Protein AF-A0A383AED7-F1 (afdb_monomer_lite)

Structure (mmCIF, N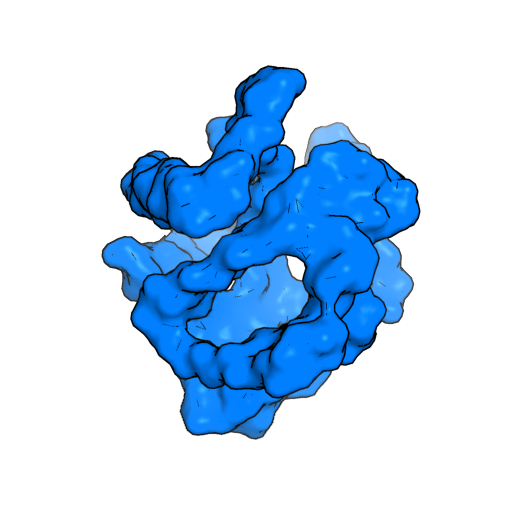/CA/C/O backbone):
data_AF-A0A383AED7-F1
#
_entry.id   AF-A0A383AED7-F1
#
loop_
_atom_site.group_PDB
_atom_site.id
_atom_site.type_symbol
_atom_site.label_atom_id
_atom_site.label_alt_id
_atom_site.label_comp_id
_atom_site.label_asym_id
_atom_site.label_entity_id
_atom_site.label_seq_id
_atom_site.pdbx_PDB_ins_code
_atom_site.Cartn_x
_atom_site.Cartn_y
_atom_site.Cartn_z
_atom_site.occupancy
_atom_site.B_iso_or_equiv
_atom_site.auth_seq_id
_atom_site.auth_comp_id
_atom_site.auth_asym_id
_atom_site.auth_atom_id
_atom_site.pdbx_PDB_model_num
ATOM 1 N N . MET A 1 1 ? 0.873 -11.477 13.203 1.00 86.38 1 MET A N 1
ATOM 2 C CA . MET A 1 1 ? 1.291 -10.205 12.576 1.00 86.38 1 MET A CA 1
ATOM 3 C C . MET A 1 1 ? 0.116 -9.292 12.232 1.00 86.38 1 MET A C 1
ATOM 5 O O . MET A 1 1 ? -0.062 -8.351 12.975 1.00 86.38 1 MET A O 1
ATOM 9 N N . CYS A 1 2 ? -0.712 -9.529 11.197 1.00 89.31 2 CYS A N 1
ATOM 10 C CA . CYS A 1 2 ? -1.789 -8.572 10.834 1.00 89.31 2 CYS A CA 1
ATOM 11 C C . CYS A 1 2 ? -2.728 -8.246 12.009 1.00 89.31 2 CYS A C 1
ATOM 13 O O . CYS A 1 2 ? -2.953 -7.084 12.312 1.00 89.31 2 CYS A O 1
ATOM 15 N N . LYS A 1 3 ? -3.175 -9.277 12.737 1.00 90.19 3 LYS A N 1
ATOM 16 C CA . LYS A 1 3 ? -3.984 -9.121 13.951 1.00 90.19 3 LYS A CA 1
ATOM 17 C C . LYS A 1 3 ? -3.304 -8.268 15.035 1.00 90.19 3 LYS A C 1
ATOM 19 O O . LYS A 1 3 ? -3.964 -7.424 15.613 1.00 90.19 3 LYS A O 1
ATOM 24 N N . GLU A 1 4 ? -2.002 -8.451 15.265 1.00 89.25 4 GLU A N 1
ATOM 25 C CA . GLU A 1 4 ? -1.239 -7.653 16.244 1.00 89.25 4 GLU A CA 1
ATOM 26 C C . GLU A 1 4 ? -1.192 -6.176 15.837 1.00 89.25 4 GLU A C 1
ATOM 28 O O . GLU A 1 4 ? -1.403 -5.309 16.670 1.00 89.25 4 GLU A O 1
ATOM 33 N N . PHE A 1 5 ? -0.999 -5.880 14.545 1.00 88.06 5 PHE A N 1
ATOM 34 C CA . PHE A 1 5 ? -1.045 -4.503 14.042 1.00 88.06 5 PHE A CA 1
ATOM 35 C C . PHE A 1 5 ? -2.409 -3.839 14.286 1.00 88.06 5 PHE A C 1
ATOM 37 O O . PHE A 1 5 ? -2.446 -2.681 14.693 1.00 88.06 5 PHE A O 1
ATOM 44 N N . VAL A 1 6 ? -3.510 -4.564 14.052 1.00 88.62 6 VAL A N 1
ATOM 45 C CA . VAL A 1 6 ? -4.871 -4.066 14.316 1.00 88.62 6 VAL A CA 1
ATOM 46 C C . VAL A 1 6 ? -5.081 -3.856 15.819 1.00 88.62 6 VAL A C 1
ATOM 48 O O . VAL A 1 6 ? -5.529 -2.793 16.234 1.00 88.62 6 VAL A O 1
ATOM 51 N N . GLU A 1 7 ? -4.715 -4.833 16.651 1.00 88.69 7 GLU A N 1
ATOM 52 C CA . GLU A 1 7 ? -4.865 -4.747 18.110 1.00 88.69 7 GLU A CA 1
ATOM 53 C C . GLU A 1 7 ? -4.060 -3.585 18.709 1.00 88.69 7 GLU A C 1
ATOM 55 O O . GLU A 1 7 ? -4.609 -2.809 19.493 1.00 88.69 7 GLU A O 1
ATOM 60 N N . ASP A 1 8 ? -2.797 -3.417 18.311 1.00 85.06 8 ASP A N 1
ATOM 61 C CA . ASP A 1 8 ? -1.943 -2.317 18.770 1.00 85.06 8 ASP A CA 1
ATOM 62 C C . ASP A 1 8 ? -2.508 -0.953 18.347 1.00 85.06 8 ASP A C 1
ATOM 64 O O . ASP A 1 8 ? -2.456 0.009 19.121 1.00 85.06 8 ASP A O 1
ATOM 68 N N . TYR A 1 9 ? -3.102 -0.875 17.151 1.00 84.31 9 TYR A N 1
ATOM 69 C CA . TYR A 1 9 ? -3.770 0.329 16.662 1.00 84.31 9 TYR A CA 1
ATOM 70 C C . TYR A 1 9 ? -5.003 0.692 17.494 1.00 84.31 9 TYR A C 1
ATOM 72 O O . TYR A 1 9 ? -5.122 1.825 17.968 1.00 84.31 9 TYR A O 1
ATOM 80 N N . GLU A 1 10 ? -5.882 -0.274 17.760 1.00 85.31 10 GLU A N 1
ATOM 81 C CA . GLU A 1 10 ? -7.077 -0.064 18.586 1.00 85.31 10 GLU A CA 1
ATOM 82 C C . GLU A 1 10 ? -6.725 0.275 20.044 1.00 85.31 10 GLU A C 1
ATOM 84 O O . GLU A 1 10 ? -7.336 1.157 20.659 1.00 85.31 10 GLU A O 1
ATOM 89 N N . VAL A 1 11 ? -5.699 -0.375 20.606 1.00 83.75 11 VAL A N 1
ATOM 90 C CA . VAL A 1 11 ? -5.171 -0.047 21.940 1.00 83.75 11 VAL A CA 1
ATOM 91 C C . VAL A 1 11 ? -4.661 1.390 21.973 1.00 83.75 11 VAL A C 1
ATOM 93 O O . VAL A 1 11 ? -4.928 2.109 22.941 1.00 83.75 11 VAL A O 1
ATOM 96 N N . ALA A 1 12 ? -3.969 1.830 20.923 1.00 78.94 12 ALA A N 1
ATOM 97 C CA . ALA A 1 12 ? -3.440 3.179 20.869 1.00 78.94 12 ALA A CA 1
ATOM 98 C C . ALA A 1 12 ? -4.534 4.249 20.756 1.00 78.94 12 ALA A C 1
ATOM 100 O O . ALA A 1 12 ? -4.462 5.277 21.436 1.00 78.94 12 ALA A O 1
ATOM 101 N N . ILE A 1 13 ? -5.586 3.995 19.970 1.00 78.00 13 ILE A N 1
ATOM 102 C CA . ILE A 1 13 ? -6.778 4.858 19.931 1.00 78.00 13 ILE A CA 1
ATOM 103 C C . ILE A 1 13 ? -7.410 4.944 21.316 1.00 78.00 13 ILE A C 1
ATOM 105 O O . ILE A 1 13 ? -7.621 6.042 21.842 1.00 78.00 13 ILE A O 1
ATOM 109 N N . LYS A 1 14 ? -7.681 3.790 21.935 1.00 79.88 14 LYS A N 1
ATOM 110 C CA . LYS A 1 14 ? -8.328 3.712 23.249 1.00 79.88 14 LYS A CA 1
ATOM 111 C C . LYS A 1 14 ? -7.546 4.479 24.315 1.00 79.88 14 LYS A C 1
ATOM 113 O O . LYS A 1 14 ? -8.144 5.175 25.136 1.00 79.88 14 LYS A O 1
ATOM 118 N N . ASN A 1 15 ? -6.222 4.372 24.281 1.00 79.88 15 ASN A N 1
ATOM 119 C CA . ASN A 1 15 ? -5.332 5.019 25.240 1.00 79.88 15 ASN A CA 1
ATOM 120 C C . ASN A 1 15 ? -4.959 6.458 24.848 1.00 79.88 15 ASN A C 1
ATOM 122 O O . ASN A 1 15 ? -4.245 7.113 25.605 1.00 79.88 15 ASN A O 1
ATOM 126 N N . ARG A 1 16 ? -5.440 6.963 23.699 1.00 71.50 16 ARG A N 1
ATOM 127 C CA . ARG A 1 16 ? -5.081 8.275 23.129 1.00 71.50 16 ARG A CA 1
ATOM 128 C C . ARG A 1 16 ? -3.570 8.463 22.967 1.00 71.50 16 ARG A C 1
ATOM 130 O O . ARG A 1 16 ? -3.043 9.550 23.182 1.00 71.50 16 ARG A O 1
ATOM 137 N N . THR A 1 17 ? -2.878 7.396 22.590 1.00 72.44 17 THR A N 1
ATOM 138 C CA . THR A 1 17 ? -1.431 7.389 22.337 1.00 72.44 17 THR A CA 1
ATOM 139 C C . THR A 1 17 ? -1.102 7.514 20.849 1.00 72.44 17 THR A C 1
ATOM 141 O O . THR A 1 17 ? 0.056 7.343 20.468 1.00 72.44 17 THR A O 1
ATOM 144 N N . ILE A 1 18 ? -2.100 7.826 20.010 1.00 69.38 18 ILE A N 1
ATOM 145 C CA . ILE A 1 18 ? -1.876 8.243 18.626 1.00 69.38 18 ILE A CA 1
ATOM 146 C C . ILE A 1 18 ? -1.572 9.741 18.586 1.00 69.38 18 ILE A C 1
ATOM 148 O O . ILE A 1 18 ? -2.395 10.562 18.993 1.00 69.38 18 ILE A O 1
ATOM 152 N N . ILE A 1 19 ? -0.390 10.092 18.084 1.00 62.59 19 ILE A N 1
ATOM 153 C CA . ILE A 1 19 ? 0.013 11.486 17.886 1.00 62.59 19 ILE A CA 1
ATOM 154 C C . ILE A 1 19 ? -0.616 11.993 16.587 1.00 62.59 19 ILE A C 1
ATOM 156 O O . ILE A 1 19 ? -0.263 11.552 15.494 1.00 62.59 19 ILE A O 1
ATOM 160 N N . ASP A 1 20 ? -1.540 12.941 16.719 1.00 62.78 20 ASP A N 1
ATOM 161 C CA . ASP A 1 20 ? -2.181 13.631 15.602 1.00 62.78 20 ASP A CA 1
ATOM 162 C C . ASP A 1 20 ? -1.236 14.698 15.024 1.00 62.78 20 ASP A C 1
ATOM 164 O O . ASP A 1 20 ? -1.132 15.803 15.555 1.00 62.78 20 ASP A O 1
ATOM 168 N N . LEU A 1 21 ? -0.543 14.363 13.932 1.00 57.31 21 LEU A N 1
ATOM 169 C CA . LEU A 1 21 ? 0.397 15.267 13.251 1.00 57.31 21 LEU A CA 1
ATOM 170 C C . LEU A 1 21 ? -0.285 16.437 12.517 1.00 57.31 21 LEU A C 1
ATOM 172 O O . LEU A 1 21 ? 0.404 17.346 12.053 1.00 57.31 21 LEU A O 1
ATOM 176 N N . SER A 1 22 ? -1.621 16.431 12.399 1.00 54.00 22 SER A N 1
ATOM 177 C CA . SER A 1 22 ? -2.378 17.547 11.809 1.00 54.00 22 SER A CA 1
ATOM 178 C C . SER A 1 22 ? -2.593 18.706 12.788 1.00 54.00 22 SER A C 1
ATOM 180 O O . SER A 1 22 ? -3.023 19.794 12.388 1.00 54.00 22 SER A O 1
ATOM 182 N N . LYS A 1 23 ? -2.298 18.482 14.074 1.00 55.16 23 LYS A N 1
ATOM 183 C CA . LYS A 1 23 ? -2.342 19.491 15.130 1.00 55.16 23 LYS A CA 1
ATOM 184 C C . LYS A 1 23 ? -0.929 19.936 15.468 1.00 55.16 23 LYS A C 1
ATOM 186 O O . LYS A 1 23 ? -0.011 19.129 15.553 1.00 55.16 23 LYS A O 1
ATOM 191 N N . GLU A 1 24 ? -0.780 21.237 15.682 1.00 52.38 24 GLU A N 1
ATOM 192 C CA . GLU A 1 24 ? 0.468 21.828 16.145 1.00 52.38 24 GLU A CA 1
ATOM 193 C C . GLU A 1 24 ? 0.825 21.241 17.514 1.00 52.38 24 GLU A C 1
ATOM 195 O O . GLU A 1 24 ? 0.049 21.323 18.469 1.00 52.38 24 GLU A O 1
ATOM 200 N N . ASN A 1 25 ? 1.973 20.575 17.579 1.00 55.41 25 ASN A N 1
ATOM 201 C CA . ASN A 1 25 ? 2.520 20.021 18.807 1.00 55.41 25 ASN A CA 1
ATOM 202 C C . ASN A 1 25 ? 3.573 20.973 19.394 1.00 55.41 25 ASN A C 1
ATOM 204 O O . ASN A 1 25 ? 3.967 21.963 18.780 1.00 55.41 25 ASN A O 1
ATOM 208 N N . GLU A 1 26 ? 4.060 20.657 20.593 1.00 52.28 26 GLU A N 1
ATOM 209 C CA . GLU A 1 26 ? 5.033 21.478 21.332 1.00 52.28 26 GLU A CA 1
ATOM 210 C C . GLU A 1 26 ? 6.368 21.682 20.588 1.00 52.28 26 GLU A C 1
ATOM 212 O O . GLU A 1 26 ? 7.144 22.567 20.942 1.00 52.28 26 GLU A O 1
ATOM 217 N N . THR A 1 27 ? 6.644 20.885 19.549 1.00 56.94 27 THR A N 1
ATOM 218 C CA . THR A 1 27 ? 7.843 21.011 18.710 1.00 56.94 27 THR A CA 1
ATOM 219 C C . THR A 1 27 ? 7.646 21.938 17.505 1.00 56.94 27 THR A C 1
ATOM 221 O O . THR A 1 27 ? 8.608 22.185 16.777 1.00 56.94 27 THR A O 1
ATOM 224 N N . GLY A 1 28 ? 6.435 22.471 17.291 1.00 49.16 28 GLY A N 1
ATOM 225 C CA . GLY A 1 28 ? 6.108 23.381 16.188 1.00 49.16 28 GLY A CA 1
ATOM 226 C C . GLY A 1 28 ? 6.077 22.710 14.810 1.00 49.16 28 GLY A C 1
ATOM 227 O O . GLY A 1 28 ? 6.091 23.396 13.787 1.00 49.16 28 GLY A O 1
ATOM 228 N N . ILE A 1 29 ? 6.063 21.373 14.759 1.00 49.03 29 ILE A N 1
ATOM 229 C CA . ILE A 1 29 ? 5.985 20.620 13.506 1.00 49.03 29 ILE A CA 1
ATOM 230 C C . ILE A 1 29 ? 4.509 20.421 13.166 1.00 49.03 29 ILE A C 1
ATOM 232 O O . ILE A 1 29 ? 3.804 19.672 13.838 1.00 49.03 29 ILE A O 1
ATOM 236 N N . VAL A 1 30 ? 4.060 21.071 12.094 1.00 47.34 30 VAL A N 1
ATOM 237 C CA . VAL A 1 30 ? 2.745 20.848 11.486 1.00 47.34 30 VAL A CA 1
ATOM 238 C C . VAL A 1 30 ? 2.973 20.167 10.147 1.00 47.34 30 VAL A C 1
ATOM 240 O O . VAL A 1 30 ? 3.529 20.783 9.234 1.00 47.34 30 VAL A O 1
ATOM 243 N N . ASP A 1 31 ? 2.537 18.916 10.005 1.00 47.06 31 ASP A N 1
ATOM 244 C CA . ASP A 1 31 ? 2.443 18.336 8.671 1.00 47.06 31 ASP A CA 1
ATOM 245 C C . ASP A 1 31 ? 1.168 18.898 8.034 1.00 47.06 31 ASP A C 1
ATOM 247 O O . ASP A 1 31 ? 0.050 18.629 8.486 1.00 47.06 31 ASP A O 1
ATOM 251 N N . VAL A 1 32 ? 1.325 19.774 7.038 1.00 45.75 32 VAL A N 1
ATOM 252 C CA . VAL A 1 32 ? 0.193 20.393 6.339 1.00 45.75 32 VAL A CA 1
ATOM 253 C C . VAL A 1 32 ? -0.444 19.328 5.452 1.00 45.75 32 VAL A C 1
ATOM 255 O O . VAL A 1 32 ? -0.228 19.288 4.241 1.00 45.75 32 VAL A O 1
ATOM 258 N N . VAL A 1 33 ? -1.251 18.454 6.051 1.00 45.59 33 VAL A N 1
ATOM 259 C CA . VAL A 1 33 ? -2.227 17.664 5.306 1.00 45.59 33 VAL A CA 1
ATOM 260 C C . VAL A 1 33 ? -3.206 18.686 4.732 1.00 45.59 33 VAL A C 1
ATOM 262 O O . VAL A 1 33 ? -3.816 19.424 5.512 1.00 45.59 33 VAL A O 1
ATOM 265 N N . PRO A 1 34 ? -3.345 18.812 3.400 1.00 40.22 34 PRO A N 1
ATOM 266 C CA . PRO A 1 34 ? -4.288 19.755 2.822 1.00 40.22 34 PRO A CA 1
ATOM 267 C C . PRO A 1 34 ? -5.675 19.491 3.417 1.00 40.22 34 PRO A C 1
ATOM 269 O O . PRO A 1 34 ? -6.280 18.449 3.157 1.00 40.22 34 PRO A O 1
ATOM 272 N N . LYS A 1 35 ? -6.165 20.411 4.261 1.00 41.12 35 LYS A N 1
ATOM 273 C CA . LYS A 1 35 ? -7.553 20.390 4.731 1.00 41.12 35 LYS A CA 1
ATOM 274 C C . LYS A 1 35 ? -8.423 20.407 3.470 1.00 41.12 35 LYS A C 1
ATOM 276 O O . LYS A 1 35 ? -8.270 21.335 2.682 1.00 41.12 35 LYS A O 1
ATOM 281 N N . PHE A 1 36 ? -9.269 19.379 3.309 1.00 37.94 36 PHE A N 1
ATOM 282 C CA . PHE A 1 36 ? -10.177 19.056 2.180 1.00 37.94 36 PHE A CA 1
ATOM 283 C C . PHE A 1 36 ? -9.826 17.899 1.210 1.00 37.94 36 PHE A C 1
ATOM 285 O O . PHE A 1 36 ? -10.210 17.980 0.047 1.00 37.94 36 PHE A O 1
ATOM 292 N N . ILE A 1 37 ? -9.206 16.778 1.622 1.00 47.44 37 ILE A N 1
ATOM 293 C CA . ILE A 1 37 ? -9.153 15.589 0.721 1.00 47.44 37 ILE A CA 1
ATOM 294 C C . ILE A 1 37 ? -9.669 14.270 1.328 1.00 47.44 37 ILE A C 1
ATOM 296 O O . ILE A 1 37 ? -10.184 13.450 0.570 1.00 47.44 37 ILE A O 1
ATOM 300 N N . ARG A 1 38 ? -9.576 14.028 2.643 1.00 53.53 38 ARG A N 1
ATOM 301 C CA . ARG A 1 38 ? -9.931 12.719 3.231 1.00 53.53 38 ARG A CA 1
ATOM 302 C C . ARG A 1 38 ? -10.204 12.797 4.743 1.00 53.53 38 ARG A C 1
ATOM 304 O O . ARG A 1 38 ? -9.574 13.611 5.411 1.00 53.53 38 ARG A O 1
ATOM 311 N N . GLU A 1 39 ? -11.134 11.978 5.243 1.00 59.50 39 GLU A N 1
ATOM 312 C CA . GLU A 1 39 ? -11.522 11.869 6.671 1.00 59.50 39 GLU A CA 1
ATOM 313 C C . GLU A 1 39 ? -10.982 10.598 7.359 1.00 59.50 39 GLU A C 1
ATOM 315 O O . GLU A 1 39 ? -11.237 10.383 8.539 1.00 59.50 39 GLU A O 1
ATOM 320 N N . ASP A 1 40 ? -10.232 9.759 6.641 1.00 64.31 40 ASP A N 1
ATOM 321 C CA . ASP A 1 40 ? -9.697 8.499 7.162 1.00 64.31 40 ASP A CA 1
ATOM 322 C C . ASP A 1 40 ? -8.543 8.700 8.149 1.00 64.31 40 ASP A C 1
ATOM 324 O O . ASP A 1 40 ? -7.771 9.665 8.095 1.00 64.31 40 ASP A O 1
ATOM 328 N N . GLU A 1 41 ? -8.400 7.730 9.047 1.00 74.50 41 GLU A N 1
ATOM 329 C CA . GLU A 1 41 ? -7.409 7.776 10.112 1.00 74.50 41 GLU A CA 1
ATOM 330 C C . GLU A 1 41 ? -6.063 7.221 9.632 1.00 74.50 41 GLU A C 1
ATOM 332 O O . GLU A 1 41 ? -5.982 6.175 8.979 1.00 74.50 41 GLU A O 1
ATOM 337 N N . VAL A 1 42 ? -4.980 7.924 9.968 1.00 72.31 42 VAL A N 1
ATOM 338 C CA . VAL A 1 42 ? -3.617 7.567 9.563 1.00 72.31 42 VAL A CA 1
ATOM 339 C C . VAL A 1 42 ? -2.692 7.597 10.767 1.00 72.31 42 VAL A C 1
ATOM 341 O O . VAL A 1 42 ? -2.559 8.629 11.420 1.00 72.31 42 VAL A O 1
ATOM 344 N N . ALA A 1 43 ? -1.982 6.495 11.002 1.00 73.44 43 ALA A N 1
ATOM 345 C CA . ALA A 1 43 ? -0.838 6.465 11.906 1.00 73.44 43 ALA A CA 1
ATOM 346 C C . ALA A 1 43 ? 0.452 6.312 11.096 1.00 73.44 43 ALA A C 1
ATOM 348 O O . ALA A 1 43 ? 0.591 5.371 10.309 1.00 73.44 43 ALA A O 1
ATOM 349 N N . TYR A 1 44 ? 1.405 7.221 11.298 1.00 71.19 44 TYR A N 1
ATOM 350 C CA . TYR A 1 44 ? 2.729 7.135 10.692 1.00 71.19 44 TYR A CA 1
ATOM 351 C C . TYR A 1 44 ? 3.651 6.333 11.599 1.00 71.19 44 TYR A C 1
ATOM 353 O O . TYR A 1 44 ? 3.794 6.610 12.791 1.00 71.19 44 TYR A O 1
ATOM 361 N N . ILE A 1 45 ? 4.303 5.333 11.022 1.00 65.69 45 ILE A N 1
ATOM 362 C CA . ILE A 1 45 ? 5.234 4.492 11.757 1.00 65.69 45 ILE A CA 1
ATOM 363 C C . ILE A 1 45 ? 6.559 4.554 11.026 1.00 65.69 45 ILE A C 1
ATOM 365 O O . ILE A 1 45 ? 6.783 3.849 10.050 1.00 65.69 45 ILE A O 1
ATOM 369 N N . THR A 1 46 ? 7.455 5.413 11.486 1.00 57.09 46 THR A N 1
ATOM 370 C CA . THR A 1 46 ? 8.821 5.454 10.966 1.00 57.09 46 THR A CA 1
ATOM 371 C C . THR A 1 46 ? 9.777 4.869 12.007 1.00 57.09 46 THR A C 1
ATOM 373 O O . THR A 1 46 ? 9.492 4.927 13.206 1.00 57.09 46 THR A O 1
ATOM 376 N N . PRO A 1 47 ? 10.923 4.295 11.594 1.00 46.59 47 PRO A N 1
ATOM 377 C CA . PRO A 1 47 ? 11.917 3.773 12.534 1.00 46.59 47 PRO A CA 1
ATOM 378 C C . PRO A 1 47 ? 12.427 4.811 13.547 1.00 46.59 47 PRO A C 1
ATOM 380 O O . PRO A 1 47 ? 12.893 4.433 14.618 1.00 46.59 47 PRO A O 1
ATOM 383 N N . THR A 1 48 ? 12.360 6.100 13.205 1.00 48.16 48 THR A N 1
ATOM 384 C CA . THR A 1 48 ? 12.827 7.229 14.023 1.00 48.16 48 THR A CA 1
ATOM 385 C C . THR A 1 48 ? 11.699 7.974 14.741 1.00 48.16 48 THR A C 1
ATOM 387 O O . THR A 1 48 ? 11.951 8.569 15.784 1.00 48.16 48 THR A O 1
ATOM 390 N N . VAL A 1 49 ? 10.466 7.926 14.228 1.00 56.91 49 VAL A N 1
ATOM 391 C CA . VAL A 1 49 ? 9.272 8.574 14.796 1.00 56.91 49 VAL A CA 1
ATOM 392 C C . VAL A 1 49 ? 8.066 7.643 14.615 1.00 56.91 49 VAL A C 1
ATOM 394 O O . VAL A 1 49 ? 7.559 7.479 13.503 1.00 56.91 49 VAL A O 1
ATOM 397 N N . SER A 1 50 ? 7.604 7.018 15.699 1.00 60.16 50 SER A N 1
ATOM 398 C CA . SER A 1 50 ? 6.329 6.291 15.722 1.00 60.16 50 SER A CA 1
ATOM 399 C C . SER A 1 50 ? 5.268 7.197 16.324 1.00 60.16 50 SER A C 1
ATOM 401 O O . SER A 1 50 ? 5.455 7.699 17.430 1.00 60.16 50 SER A O 1
ATOM 403 N N . THR A 1 51 ? 4.150 7.390 15.631 1.00 64.69 51 THR A N 1
ATOM 404 C CA . THR A 1 51 ? 3.012 8.138 16.179 1.00 64.69 51 THR A CA 1
ATOM 405 C C . THR A 1 51 ? 2.037 7.237 16.928 1.00 64.69 51 THR A C 1
ATOM 407 O O . THR A 1 51 ? 0.912 7.658 17.150 1.00 64.69 51 THR A O 1
ATOM 410 N N . ILE A 1 52 ? 2.416 5.998 17.261 1.00 71.56 52 ILE A N 1
ATOM 411 C CA . ILE A 1 52 ? 1.538 4.988 17.863 1.00 71.56 52 ILE A CA 1
ATOM 412 C C . ILE A 1 52 ? 2.265 4.174 18.947 1.00 71.56 52 ILE A C 1
ATOM 414 O O . ILE A 1 52 ? 3.432 3.800 18.768 1.00 71.56 52 ILE A O 1
ATOM 418 N N . HIS A 1 53 ? 1.567 3.901 20.061 1.00 72.62 53 HIS A N 1
ATOM 419 C CA . HIS A 1 53 ? 2.042 3.062 21.170 1.00 72.62 53 HIS A CA 1
ATOM 420 C C . HIS A 1 53 ? 0.940 2.125 21.711 1.00 72.62 53 HIS A C 1
ATOM 422 O O . HIS A 1 53 ? -0.140 2.630 22.030 1.00 72.62 53 HIS A O 1
ATOM 428 N N . PRO A 1 54 ? 1.209 0.816 21.924 1.00 78.31 54 PRO A N 1
ATOM 429 C CA . PRO A 1 54 ? 2.498 0.126 21.760 1.00 78.31 54 PRO A CA 1
ATOM 430 C C . PRO A 1 54 ? 2.994 0.134 20.307 1.00 78.31 54 PRO A C 1
ATOM 432 O O . PRO A 1 54 ? 2.215 0.325 19.382 1.00 78.31 54 PRO A O 1
ATOM 435 N N . ILE A 1 55 ? 4.316 0.037 20.120 1.00 74.94 55 ILE A N 1
ATOM 436 C CA . ILE A 1 55 ? 4.917 0.077 18.781 1.00 74.94 55 ILE A CA 1
ATOM 437 C C . ILE A 1 55 ? 4.613 -1.262 18.094 1.00 74.94 55 ILE A C 1
ATOM 439 O O . ILE A 1 55 ? 5.069 -2.286 18.613 1.00 74.94 55 ILE A O 1
ATOM 443 N N . PRO A 1 56 ? 3.931 -1.271 16.931 1.00 81.38 56 PRO A N 1
ATOM 444 C CA . PRO A 1 56 ? 3.623 -2.504 16.214 1.00 81.38 56 PRO A CA 1
ATOM 445 C C . PRO A 1 56 ? 4.885 -3.283 15.810 1.00 81.38 56 PRO A C 1
ATOM 447 O O . PRO A 1 56 ? 5.976 -2.701 15.743 1.00 81.38 56 PRO A O 1
ATOM 450 N N . PRO A 1 57 ? 4.783 -4.583 15.464 1.00 84.75 57 PRO A N 1
ATOM 451 C CA . PRO A 1 57 ? 5.928 -5.441 15.132 1.00 84.75 57 PRO A CA 1
ATOM 452 C C . PRO A 1 57 ? 6.546 -5.145 13.743 1.00 84.75 57 PRO A C 1
ATOM 454 O O . PRO A 1 57 ? 6.746 -6.028 12.904 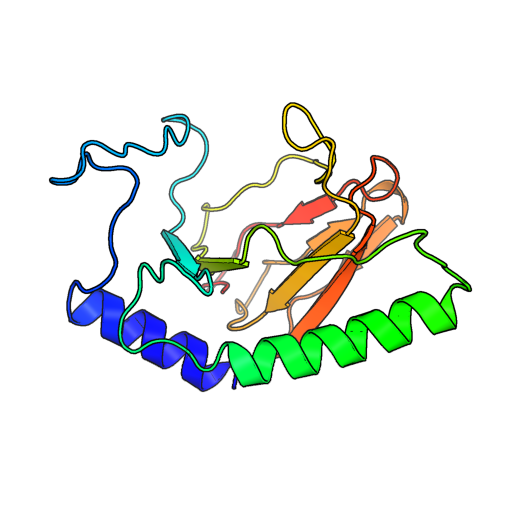1.00 84.75 57 PRO A O 1
ATOM 457 N N . VAL A 1 58 ? 6.921 -3.887 13.500 1.00 84.00 58 VAL A N 1
ATOM 458 C CA . VAL A 1 58 ? 7.409 -3.347 12.220 1.00 84.00 58 VAL A CA 1
ATOM 459 C C . VAL A 1 58 ? 8.676 -4.006 11.702 1.00 84.00 58 VAL A C 1
ATOM 461 O O . VAL A 1 58 ? 8.830 -4.175 10.496 1.00 84.00 58 VAL A O 1
ATOM 464 N N . LYS A 1 59 ? 9.573 -4.444 12.593 1.00 85.75 59 LYS A N 1
ATOM 465 C CA . LYS A 1 59 ? 10.805 -5.140 12.189 1.00 85.75 59 LYS A CA 1
ATOM 466 C C . LYS A 1 59 ? 10.496 -6.458 11.480 1.00 85.75 59 LYS A C 1
ATOM 468 O O . LYS A 1 59 ? 11.106 -6.764 10.460 1.00 85.75 59 LYS A O 1
ATOM 473 N N . ALA A 1 60 ? 9.545 -7.226 12.013 1.00 89.62 60 ALA A N 1
ATOM 474 C CA . ALA A 1 60 ? 9.138 -8.490 11.413 1.00 89.62 60 ALA A CA 1
ATOM 475 C C . ALA A 1 60 ? 8.415 -8.254 10.077 1.00 89.62 60 ALA A C 1
ATOM 477 O O . ALA A 1 60 ? 8.693 -8.953 9.104 1.00 89.62 60 ALA A O 1
ATOM 478 N N . TYR A 1 61 ? 7.562 -7.226 10.011 1.00 91.06 61 TYR A N 1
ATOM 479 C CA . TYR A 1 61 ? 6.881 -6.836 8.776 1.00 91.06 61 TYR A CA 1
ATOM 480 C C . TYR A 1 61 ? 7.855 -6.408 7.671 1.00 91.06 61 TYR A C 1
ATOM 482 O O . TYR A 1 61 ? 7.746 -6.884 6.544 1.00 91.06 61 TYR A O 1
ATOM 490 N N . PHE A 1 62 ? 8.851 -5.570 7.975 1.00 90.25 62 PHE A N 1
ATOM 491 C CA . PHE A 1 62 ? 9.821 -5.140 6.965 1.00 90.25 62 PHE A CA 1
ATOM 492 C C . PHE A 1 62 ? 10.728 -6.260 6.478 1.00 90.25 62 PHE A C 1
ATOM 494 O O . PHE A 1 62 ? 11.059 -6.272 5.297 1.00 90.25 62 PHE A O 1
ATOM 501 N N . LYS A 1 63 ? 11.067 -7.233 7.329 1.00 91.44 63 LYS A N 1
ATOM 502 C CA . LYS A 1 63 ? 11.769 -8.436 6.870 1.00 91.44 63 LYS A CA 1
ATOM 503 C C . LYS A 1 63 ? 10.933 -9.209 5.841 1.00 91.44 63 LYS A C 1
ATOM 505 O O . LYS A 1 63 ? 11.440 -9.577 4.788 1.00 91.44 63 LYS A O 1
ATOM 510 N N . PHE A 1 64 ? 9.645 -9.405 6.118 1.00 93.50 64 PHE A N 1
ATOM 511 C CA . PHE A 1 64 ? 8.721 -10.039 5.174 1.00 93.50 64 PHE A CA 1
ATOM 512 C C . PHE A 1 64 ? 8.570 -9.230 3.870 1.00 93.50 64 PHE A C 1
ATOM 514 O O . PHE A 1 64 ? 8.583 -9.795 2.775 1.00 93.50 64 PHE A O 1
ATOM 521 N N . LEU A 1 65 ? 8.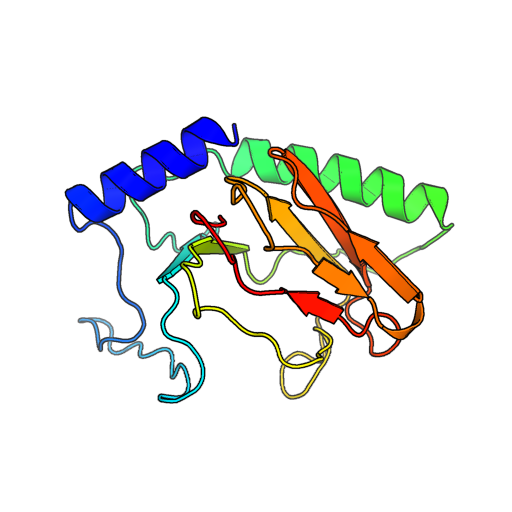474 -7.900 3.966 1.00 93.69 65 LEU A N 1
ATOM 522 C CA . LEU A 1 65 ? 8.389 -7.023 2.798 1.00 93.69 65 LEU A CA 1
ATOM 523 C C . LEU A 1 65 ? 9.666 -7.079 1.946 1.00 93.69 65 LEU A C 1
ATOM 525 O O . LEU A 1 65 ? 9.577 -7.090 0.720 1.00 93.69 65 LEU A O 1
ATOM 529 N N . GLU A 1 66 ? 10.840 -7.153 2.577 1.00 93.62 66 GLU A N 1
ATOM 530 C CA . GLU A 1 66 ? 12.122 -7.334 1.890 1.00 93.62 66 GLU A CA 1
ATOM 531 C C . GLU A 1 66 ? 12.146 -8.651 1.102 1.00 93.62 66 GLU A C 1
ATOM 533 O O . GLU A 1 66 ? 12.553 -8.665 -0.061 1.00 93.62 66 GLU A O 1
ATOM 538 N N . GLU A 1 67 ? 11.656 -9.748 1.684 1.00 95.38 67 GLU A N 1
ATOM 539 C CA . GLU A 1 67 ? 11.526 -11.036 0.991 1.00 95.38 67 GLU A CA 1
ATOM 540 C C . GLU A 1 67 ? 10.589 -10.929 -0.226 1.00 95.38 67 GLU A C 1
ATOM 542 O O . GLU A 1 67 ? 10.948 -11.364 -1.325 1.00 95.38 67 GLU A O 1
ATOM 547 N N . CYS A 1 68 ? 9.435 -10.271 -0.073 1.00 95.44 68 CYS A N 1
ATOM 548 C CA . CYS A 1 68 ? 8.504 -10.023 -1.178 1.00 95.44 68 CYS A CA 1
ATOM 549 C C . CYS A 1 68 ? 9.133 -9.164 -2.285 1.00 95.44 68 CYS A C 1
ATOM 551 O O . CYS A 1 68 ? 9.013 -9.487 -3.469 1.00 95.44 68 CYS A O 1
ATOM 553 N N . PHE A 1 69 ? 9.843 -8.097 -1.913 1.00 94.75 69 PHE A N 1
ATOM 554 C CA . PHE A 1 69 ? 10.543 -7.223 -2.849 1.00 94.75 69 PHE A CA 1
ATOM 555 C C . PHE A 1 69 ? 11.636 -7.979 -3.613 1.00 94.75 69 PHE A C 1
ATOM 557 O O . PHE A 1 69 ? 11.719 -7.865 -4.835 1.00 94.75 69 PHE A O 1
ATOM 564 N N . ARG A 1 70 ? 12.419 -8.823 -2.929 1.00 94.69 70 ARG A N 1
ATOM 565 C CA . ARG A 1 70 ? 13.437 -9.679 -3.560 1.00 94.69 70 ARG A CA 1
ATOM 566 C C . ARG A 1 70 ? 12.833 -10.661 -4.562 1.00 94.69 70 ARG A C 1
ATOM 568 O O . ARG A 1 70 ? 13.406 -10.868 -5.631 1.00 94.69 70 ARG A O 1
ATOM 575 N N . CYS A 1 71 ? 11.678 -11.244 -4.249 1.00 96.12 71 CYS A N 1
ATOM 576 C CA . CYS A 1 71 ? 10.936 -12.075 -5.198 1.00 96.12 71 CYS A CA 1
ATOM 577 C C . CYS A 1 71 ? 10.460 -11.259 -6.406 1.00 96.12 71 CYS A C 1
ATOM 579 O O . CYS A 1 71 ? 10.635 -11.695 -7.542 1.00 96.12 71 CYS A O 1
ATOM 581 N N . TYR A 1 72 ? 9.917 -10.060 -6.176 1.00 95.75 72 TYR A N 1
ATOM 582 C CA . TYR A 1 72 ? 9.444 -9.170 -7.235 1.00 95.75 72 TYR A CA 1
ATOM 583 C C . TYR A 1 72 ? 10.565 -8.817 -8.223 1.00 95.75 72 TYR A C 1
ATOM 585 O O . TYR A 1 72 ? 10.431 -9.070 -9.419 1.00 95.75 72 TYR A O 1
ATOM 593 N N . ILE A 1 73 ? 11.697 -8.295 -7.736 1.00 95.25 73 ILE A N 1
ATOM 594 C CA . ILE A 1 73 ? 12.813 -7.888 -8.607 1.00 95.25 73 ILE A CA 1
ATOM 595 C C . ILE A 1 73 ? 13.384 -9.072 -9.391 1.00 95.25 73 ILE A C 1
ATOM 597 O O . ILE A 1 73 ? 13.669 -8.936 -10.579 1.00 95.25 73 ILE A O 1
ATOM 601 N N . LYS A 1 74 ? 13.476 -10.251 -8.759 1.00 96.12 74 LYS A N 1
ATOM 602 C CA . LYS A 1 74 ? 13.966 -11.471 -9.403 1.00 96.12 74 LYS A CA 1
ATOM 603 C C . LYS A 1 74 ? 13.029 -11.925 -10.520 1.00 96.12 74 LYS A C 1
ATOM 605 O O . LYS A 1 74 ? 13.503 -12.270 -11.596 1.00 96.12 74 LYS A O 1
ATOM 610 N N . ASN A 1 75 ? 11.720 -11.917 -10.274 1.00 96.94 75 ASN A N 1
ATOM 611 C CA . ASN A 1 75 ? 10.726 -12.386 -11.240 1.00 96.94 75 ASN A CA 1
ATOM 612 C C . ASN A 1 75 ? 10.661 -11.510 -12.497 1.00 96.94 75 ASN A C 1
ATOM 614 O O . ASN A 1 75 ? 10.391 -12.026 -13.577 1.00 96.94 75 ASN A O 1
ATOM 618 N N . TYR A 1 76 ? 10.922 -10.208 -12.363 1.00 94.62 76 TYR A N 1
ATOM 619 C CA . TYR A 1 76 ? 10.867 -9.255 -13.474 1.00 94.62 76 TYR A CA 1
ATOM 620 C C . TYR A 1 76 ? 12.242 -8.868 -14.040 1.00 94.62 76 TYR A C 1
ATOM 622 O O . TYR A 1 76 ? 12.302 -8.039 -14.944 1.00 94.62 76 TYR A O 1
ATOM 630 N N . GLY A 1 77 ? 13.339 -9.439 -13.528 1.00 95.69 77 GLY A N 1
ATOM 631 C CA . GLY A 1 77 ? 14.697 -9.099 -13.971 1.00 95.69 77 GLY A CA 1
ATOM 632 C C . GLY A 1 77 ? 15.048 -7.623 -13.755 1.00 95.69 77 GLY A C 1
ATOM 633 O O . GLY A 1 77 ? 15.692 -7.011 -14.603 1.00 95.69 77 GLY A O 1
ATOM 634 N N . ILE A 1 78 ? 14.569 -7.033 -12.657 1.00 94.56 78 ILE A N 1
ATOM 635 C CA . ILE A 1 78 ? 14.773 -5.617 -12.339 1.00 94.56 78 ILE A CA 1
ATOM 636 C C . ILE A 1 78 ? 16.042 -5.466 -11.509 1.00 94.56 78 ILE A C 1
ATOM 638 O O . ILE A 1 78 ? 16.222 -6.146 -10.499 1.00 94.56 78 ILE A O 1
ATOM 642 N N . GLU A 1 79 ? 16.867 -4.494 -11.879 1.00 92.88 79 GLU A N 1
ATOM 643 C CA . GLU A 1 79 ? 18.030 -4.079 -11.106 1.00 92.88 79 GLU A CA 1
ATOM 644 C C . GLU A 1 79 ? 17.923 -2.596 -10.754 1.00 92.88 79 GLU A C 1
ATOM 646 O O . GLU A 1 79 ? 17.532 -1.764 -11.574 1.00 92.88 79 GLU A O 1
ATOM 651 N N . PHE A 1 80 ? 18.281 -2.260 -9.516 1.00 90.31 80 PHE A N 1
ATOM 652 C CA . PHE A 1 80 ? 18.370 -0.881 -9.054 1.00 90.31 80 PHE A CA 1
ATOM 653 C C . PHE A 1 80 ? 19.841 -0.511 -8.888 1.00 90.31 80 PHE A C 1
ATOM 655 O O . PHE A 1 80 ? 20.583 -1.188 -8.177 1.00 90.31 80 PHE A O 1
ATOM 662 N N . ASN A 1 81 ? 20.263 0.588 -9.517 1.00 88.25 81 ASN A N 1
ATOM 663 C CA . ASN A 1 81 ? 21.602 1.137 -9.318 1.00 88.25 81 ASN A CA 1
ATOM 664 C C . ASN A 1 81 ? 21.634 1.966 -8.025 1.00 88.25 81 ASN A C 1
ATOM 666 O O . ASN A 1 81 ? 21.560 3.195 -8.047 1.00 88.25 81 ASN A O 1
ATOM 670 N N . GLY A 1 82 ? 21.641 1.268 -6.891 1.00 86.88 82 GLY A N 1
ATOM 671 C CA . GLY A 1 82 ? 21.615 1.866 -5.562 1.00 86.88 82 GLY A CA 1
ATOM 672 C C . GLY A 1 82 ? 20.718 1.107 -4.591 1.00 86.88 82 GLY A C 1
ATOM 673 O O . GLY A 1 82 ? 20.007 0.168 -4.948 1.00 86.88 82 GLY A O 1
ATOM 674 N N . LYS A 1 83 ? 20.763 1.527 -3.328 1.00 85.38 83 LYS A N 1
ATOM 675 C CA . LYS A 1 83 ? 19.895 0.977 -2.287 1.00 85.38 83 LYS A CA 1
ATOM 676 C C . LYS A 1 83 ? 18.519 1.632 -2.369 1.00 85.38 83 LYS A C 1
ATOM 678 O O . LYS A 1 83 ? 18.419 2.854 -2.421 1.00 85.38 83 LYS A O 1
ATOM 683 N N . VAL A 1 84 ? 17.478 0.808 -2.343 1.00 88.38 84 VAL A N 1
ATOM 684 C CA . VAL A 1 84 ? 16.093 1.254 -2.178 1.00 88.38 84 VAL A CA 1
ATOM 685 C C . VAL A 1 84 ? 15.780 1.239 -0.687 1.00 88.38 84 VAL A C 1
ATOM 687 O O . VAL A 1 84 ? 16.013 0.234 -0.017 1.00 88.38 84 VAL A O 1
ATOM 690 N N . TYR A 1 85 ? 15.271 2.353 -0.172 1.00 85.62 85 TYR A N 1
ATOM 691 C CA . TYR A 1 85 ? 14.873 2.489 1.226 1.00 85.62 85 TYR A CA 1
ATOM 692 C C . TYR A 1 85 ? 13.381 2.778 1.321 1.00 85.62 85 TYR A C 1
ATOM 694 O O . TYR A 1 85 ? 12.761 3.257 0.372 1.00 85.62 85 TYR A O 1
ATOM 702 N N . ASN A 1 86 ? 12.815 2.478 2.482 1.00 84.62 86 ASN A N 1
ATOM 703 C CA . ASN A 1 86 ? 11.438 2.807 2.795 1.00 84.62 86 ASN A CA 1
ATOM 704 C C . ASN A 1 86 ? 11.388 4.213 3.399 1.00 84.62 86 ASN A C 1
ATOM 706 O O . ASN A 1 86 ? 11.890 4.414 4.502 1.00 84.62 86 ASN A O 1
ATOM 710 N N . ASP A 1 87 ? 10.834 5.163 2.651 1.00 76.06 87 ASP A N 1
ATOM 711 C CA . ASP A 1 87 ? 10.704 6.561 3.074 1.00 76.06 87 ASP A CA 1
ATOM 712 C C . ASP A 1 87 ? 9.497 6.750 4.009 1.00 76.06 87 ASP A C 1
ATOM 714 O O . ASP A 1 87 ? 9.622 7.248 5.125 1.00 76.06 87 ASP A O 1
ATOM 718 N N . VAL A 1 88 ? 8.326 6.249 3.596 1.00 78.81 88 VAL A N 1
ATOM 719 C CA . VAL A 1 88 ? 7.070 6.392 4.342 1.00 78.81 88 VAL A CA 1
ATOM 720 C C . VAL A 1 88 ? 6.457 5.025 4.624 1.00 78.81 88 VAL A C 1
ATOM 722 O O . VAL A 1 88 ? 6.132 4.269 3.708 1.00 78.81 88 VAL A O 1
ATOM 725 N N . PHE A 1 89 ? 6.203 4.752 5.903 1.00 85.00 89 PHE A N 1
ATOM 726 C CA . PHE A 1 89 ? 5.370 3.640 6.346 1.00 85.00 89 PHE A CA 1
ATOM 727 C C . PHE A 1 89 ? 4.252 4.153 7.251 1.00 85.00 89 PHE A C 1
ATOM 729 O O . PHE A 1 89 ? 4.464 4.981 8.139 1.00 85.00 89 PHE A O 1
ATOM 736 N N . LYS A 1 90 ? 3.033 3.696 6.972 1.00 86.75 90 LYS A N 1
ATOM 737 C CA . LYS A 1 90 ? 1.820 4.159 7.637 1.00 86.75 90 LYS A CA 1
ATOM 738 C C . LYS A 1 90 ? 0.744 3.085 7.622 1.00 86.75 90 LYS A C 1
ATOM 740 O O . LYS A 1 90 ? 0.677 2.293 6.683 1.00 86.75 90 LYS A O 1
ATOM 745 N N . ILE A 1 91 ? -0.091 3.104 8.652 1.00 87.81 91 ILE A N 1
ATOM 746 C CA . ILE A 1 91 ? -1.337 2.343 8.735 1.00 87.81 91 ILE A CA 1
ATOM 747 C C . ILE A 1 91 ? -2.469 3.306 8.395 1.00 87.81 91 ILE A C 1
ATOM 749 O O . ILE A 1 91 ? -2.483 4.436 8.887 1.00 87.81 91 ILE A O 1
ATOM 753 N N . HIS A 1 92 ? -3.387 2.873 7.539 1.00 87.75 92 HIS A N 1
ATOM 754 C CA . HIS A 1 92 ? -4.575 3.633 7.171 1.00 87.75 92 HIS A CA 1
ATOM 755 C C . HIS A 1 92 ? -5.808 2.851 7.588 1.00 87.75 92 HIS A C 1
ATOM 757 O O . HIS A 1 92 ? -5.975 1.735 7.114 1.00 87.75 92 HIS A O 1
ATOM 763 N N . LYS A 1 93 ? -6.686 3.441 8.394 1.00 88.88 93 LYS A N 1
ATOM 764 C CA . LYS A 1 93 ? -8.005 2.873 8.668 1.00 88.88 93 LYS A CA 1
ATOM 765 C C . LYS A 1 93 ? -9.049 3.647 7.880 1.00 88.88 93 LYS A C 1
ATOM 767 O O . LYS A 1 93 ? -9.196 4.848 8.072 1.00 88.88 93 LYS A O 1
ATOM 772 N N . VAL A 1 94 ? -9.750 2.951 6.994 1.00 88.31 94 VAL A N 1
ATOM 773 C CA . VAL A 1 94 ? -10.732 3.522 6.072 1.00 88.31 94 VAL A CA 1
ATOM 774 C C . VAL A 1 94 ? -12.105 2.950 6.397 1.00 88.31 94 VAL A C 1
ATOM 776 O O . VAL A 1 94 ? -12.318 1.735 6.310 1.00 88.31 94 VAL A O 1
ATOM 779 N N . ARG A 1 95 ? -13.049 3.820 6.746 1.00 88.56 95 ARG A N 1
ATOM 780 C CA . ARG A 1 95 ? -14.459 3.467 6.932 1.00 88.56 95 ARG A CA 1
ATOM 781 C C . ARG A 1 95 ? -15.252 3.646 5.645 1.00 88.56 95 ARG A C 1
ATOM 783 O O . ARG A 1 95 ? -14.758 4.084 4.605 1.00 88.56 95 ARG A O 1
ATOM 790 N N . LYS A 1 96 ? -16.537 3.307 5.717 1.00 86.69 96 LYS A 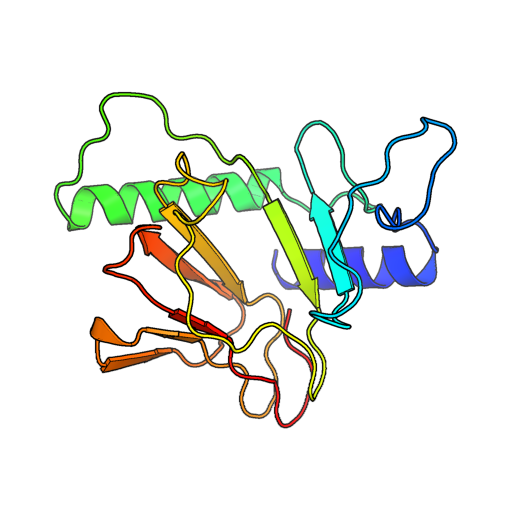N 1
ATOM 791 C CA . LYS A 1 96 ? -17.485 3.558 4.634 1.00 86.69 96 LYS A CA 1
ATOM 792 C C . LYS A 1 96 ? -17.451 5.039 4.239 1.00 86.69 96 LYS A C 1
ATOM 794 O O . LYS A 1 96 ? -17.542 5.902 5.102 1.00 86.69 96 LYS A O 1
ATOM 799 N N . THR A 1 97 ? -17.371 5.309 2.936 1.00 79.38 97 THR A N 1
ATOM 800 C CA . THR A 1 97 ? -17.254 6.653 2.316 1.00 79.38 97 THR A CA 1
ATOM 801 C C . THR A 1 97 ? -15.942 7.412 2.541 1.00 79.38 97 THR A C 1
ATOM 803 O O . THR A 1 97 ? -15.760 8.461 1.930 1.00 79.38 97 THR A O 1
ATOM 806 N N . GLU A 1 98 ? -15.017 6.879 3.340 1.00 83.75 98 GLU A N 1
ATOM 807 C CA . GLU A 1 98 ? -13.692 7.467 3.533 1.00 83.75 98 GLU A CA 1
ATOM 808 C C . GLU A 1 98 ? -12.675 6.930 2.507 1.00 83.75 98 GLU A C 1
ATOM 810 O O . GLU A 1 98 ? -12.908 5.937 1.811 1.00 83.75 98 GLU A O 1
ATOM 815 N N . GLY A 1 99 ? -11.493 7.552 2.478 1.00 78.75 99 GLY A N 1
ATOM 816 C CA . GLY A 1 99 ? -10.348 7.138 1.670 1.00 78.75 99 GLY A CA 1
ATOM 817 C C . GLY A 1 99 ? -10.108 8.015 0.440 1.00 78.75 99 GLY A C 1
ATOM 818 O O . GLY A 1 99 ? -10.814 8.982 0.166 1.00 78.75 99 GLY A O 1
ATOM 819 N N . TYR A 1 100 ? -9.053 7.684 -0.309 1.00 81.94 100 TYR A N 1
ATOM 820 C CA . TYR A 1 100 ? -8.666 8.405 -1.521 1.00 81.94 100 TYR A CA 1
ATOM 821 C C . TYR A 1 100 ? -8.960 7.570 -2.771 1.00 81.94 100 TYR A C 1
ATOM 823 O O . TYR A 1 100 ? -8.293 6.570 -3.044 1.00 81.94 100 TYR A O 1
ATOM 831 N N . HIS A 1 101 ? -9.969 7.993 -3.535 1.00 86.75 101 HIS A N 1
ATOM 832 C CA . HIS A 1 101 ? -10.521 7.221 -4.659 1.00 86.75 101 HIS A CA 1
ATOM 833 C C . HIS A 1 101 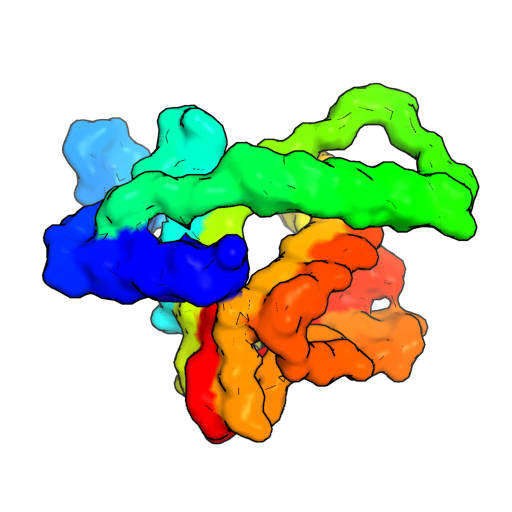? -10.152 7.773 -6.039 1.00 86.75 101 HIS A C 1
ATOM 835 O O . HIS A 1 101 ? -10.554 7.213 -7.063 1.00 86.75 101 HIS A O 1
ATOM 841 N N . ALA A 1 102 ? -9.410 8.880 -6.090 1.00 91.44 102 ALA A N 1
ATOM 842 C CA . ALA A 1 102 ? -8.929 9.408 -7.354 1.00 91.44 102 ALA A CA 1
ATOM 843 C C . ALA A 1 102 ? -7.831 8.501 -7.920 1.00 91.44 102 ALA A C 1
ATOM 845 O O . ALA A 1 102 ? -7.013 7.938 -7.189 1.00 91.44 102 ALA A O 1
ATOM 846 N N . TRP A 1 103 ? -7.814 8.372 -9.244 1.00 95.06 103 TRP A N 1
ATOM 847 C CA . TRP A 1 103 ? -6.728 7.703 -9.945 1.00 95.06 103 TRP A CA 1
ATOM 848 C C . TRP A 1 103 ? -5.424 8.464 -9.729 1.00 95.06 103 TRP A C 1
ATOM 850 O O . TRP A 1 103 ? -5.356 9.668 -9.980 1.00 95.06 103 TRP A O 1
ATOM 860 N N . HIS A 1 104 ? -4.397 7.761 -9.268 1.00 95.06 104 HIS A N 1
ATOM 861 C CA . HIS A 1 104 ? -3.099 8.350 -8.967 1.00 95.06 104 HIS A CA 1
ATOM 862 C C . HIS A 1 104 ? -1.966 7.349 -9.175 1.00 95.06 104 HIS A C 1
ATOM 864 O O . HIS A 1 104 ? -2.176 6.162 -9.406 1.00 95.06 104 HIS A O 1
ATOM 870 N N . TYR A 1 105 ? -0.743 7.852 -9.108 1.00 95.75 105 TYR A N 1
ATOM 871 C CA . TYR A 1 105 ? 0.485 7.073 -9.068 1.00 95.75 105 TYR A CA 1
ATOM 872 C C . TYR A 1 105 ? 1.423 7.736 -8.056 1.00 95.75 105 TYR A C 1
ATOM 874 O O . TYR A 1 105 ? 1.326 8.938 -7.811 1.00 95.75 105 TYR A O 1
ATOM 882 N N . GLU A 1 106 ? 2.316 6.959 -7.448 1.00 93.94 106 GLU A N 1
ATOM 883 C CA . GLU A 1 106 ? 3.110 7.435 -6.309 1.00 93.94 106 GLU A CA 1
ATOM 884 C C . GLU A 1 106 ? 4.171 8.464 -6.694 1.00 93.94 106 GLU A C 1
ATOM 886 O O . GLU A 1 106 ? 4.449 9.394 -5.938 1.00 93.94 106 GLU A O 1
ATOM 891 N N . LYS A 1 107 ? 4.764 8.309 -7.879 1.00 93.88 107 LYS A N 1
ATOM 892 C CA . LYS A 1 107 ? 5.852 9.149 -8.377 1.00 93.88 107 LYS A CA 1
ATOM 893 C C . LYS A 1 107 ? 5.325 10.440 -9.010 1.00 93.88 107 LYS A C 1
ATOM 895 O O . LYS A 1 107 ? 5.566 10.689 -10.190 1.00 93.88 107 LYS A O 1
ATOM 900 N N . ALA A 1 108 ? 4.569 11.233 -8.254 1.00 89.00 108 ALA A N 1
ATOM 901 C CA . ALA A 1 108 ? 3.881 12.432 -8.737 1.00 89.00 108 ALA A CA 1
ATOM 902 C C . ALA A 1 108 ? 4.185 13.679 -7.887 1.00 89.00 108 ALA A C 1
ATOM 904 O O . ALA A 1 108 ? 4.416 13.602 -6.678 1.00 89.00 108 ALA A O 1
ATOM 905 N N . GLY A 1 109 ? 4.138 14.858 -8.517 1.00 87.12 109 GLY A N 1
ATOM 906 C CA . GLY A 1 109 ? 4.294 16.143 -7.830 1.00 87.12 109 GLY A CA 1
ATOM 907 C C . GLY A 1 109 ? 5.647 16.274 -7.129 1.00 87.12 109 GLY A C 1
ATOM 908 O O . GLY A 1 109 ? 6.681 16.304 -7.787 1.00 87.12 109 GLY A O 1
ATOM 909 N N . LYS A 1 110 ? 5.637 16.367 -5.793 1.00 84.75 110 LYS A N 1
ATOM 910 C CA . LYS A 1 110 ? 6.853 16.479 -4.966 1.00 84.75 110 LYS A CA 1
ATOM 911 C C . LYS A 1 110 ? 7.530 15.129 -4.680 1.00 84.75 110 LYS A C 1
ATOM 913 O O . LYS A 1 110 ? 8.667 15.123 -4.232 1.00 84.75 110 LYS A O 1
ATOM 918 N N . HIS A 1 111 ? 6.867 14.004 -4.952 1.00 87.19 111 HIS A N 1
ATOM 919 C CA . HIS A 1 111 ? 7.344 12.652 -4.626 1.00 87.19 111 HIS A CA 1
ATOM 920 C C . HIS A 1 111 ? 8.061 11.987 -5.809 1.00 87.19 111 HIS A C 1
ATOM 922 O O . HIS A 1 111 ? 7.773 10.854 -6.190 1.00 87.19 111 HIS A O 1
ATOM 928 N N . VAL A 1 112 ? 8.972 12.718 -6.454 1.00 88.69 112 VAL A N 1
ATOM 929 C CA . VAL A 1 112 ? 9.652 12.274 -7.688 1.00 88.69 112 VAL A CA 1
ATOM 930 C C . VAL A 1 112 ? 10.687 11.166 -7.467 1.00 88.69 112 VAL A C 1
ATOM 932 O O . VAL A 1 112 ? 11.197 10.600 -8.431 1.00 88.69 112 VAL A O 1
ATOM 935 N N . ASP A 1 113 ? 11.001 10.855 -6.219 1.00 90.00 113 ASP A N 1
ATOM 936 C CA . ASP A 1 113 ? 11.970 9.861 -5.765 1.00 90.00 113 ASP A CA 1
ATOM 937 C C . ASP A 1 113 ? 11.341 8.494 -5.439 1.00 90.00 113 ASP A C 1
ATOM 939 O O . ASP A 1 113 ? 12.054 7.491 -5.369 1.00 90.00 113 ASP A O 1
ATOM 943 N N . ARG A 1 114 ? 10.007 8.407 -5.325 1.00 91.56 114 ARG A N 1
ATOM 944 C CA . ARG A 1 114 ? 9.306 7.131 -5.116 1.00 91.56 114 ARG A CA 1
ATOM 945 C C . ARG A 1 114 ? 9.469 6.211 -6.325 1.00 91.56 114 ARG A C 1
ATOM 947 O O . ARG A 1 114 ? 8.978 6.489 -7.421 1.00 91.56 114 ARG A O 1
ATOM 954 N N . VAL A 1 115 ? 10.136 5.079 -6.116 1.00 93.56 115 VAL A N 1
ATOM 955 C CA . VAL A 1 115 ? 10.352 4.058 -7.157 1.00 93.56 115 VAL A CA 1
ATOM 956 C C . VAL A 1 115 ? 9.337 2.922 -7.097 1.00 93.56 115 VAL A C 1
ATOM 958 O O . VAL A 1 115 ? 8.898 2.438 -8.139 1.00 93.56 115 VAL A O 1
ATOM 961 N N . MET A 1 116 ? 8.930 2.526 -5.892 1.00 94.75 116 MET A N 1
ATOM 962 C CA . MET A 1 116 ? 8.033 1.404 -5.628 1.00 94.75 116 MET A CA 1
ATOM 963 C C . MET A 1 116 ? 7.015 1.798 -4.562 1.00 94.75 116 MET A C 1
ATOM 965 O O . MET A 1 116 ? 7.288 2.638 -3.706 1.00 94.75 116 MET A O 1
ATOM 969 N N . ALA A 1 117 ? 5.867 1.144 -4.611 1.00 95.38 117 ALA A N 1
ATOM 970 C CA . ALA A 1 117 ? 4.781 1.246 -3.660 1.00 95.38 117 ALA A CA 1
ATOM 971 C C . ALA A 1 117 ? 4.453 -0.151 -3.131 1.00 95.38 117 ALA A C 1
ATOM 973 O O . ALA A 1 117 ? 4.651 -1.152 -3.830 1.00 95.38 117 ALA A O 1
ATOM 974 N N . TYR A 1 118 ? 3.947 -0.219 -1.906 1.00 95.62 118 TYR A N 1
ATOM 975 C CA . TYR A 1 118 ? 3.440 -1.456 -1.334 1.00 95.62 118 TYR A CA 1
ATOM 976 C C . TYR A 1 118 ? 2.246 -1.180 -0.424 1.00 95.62 118 TYR A C 1
ATOM 978 O O . TYR A 1 118 ? 2.096 -0.087 0.121 1.00 95.62 118 TYR A O 1
ATOM 986 N N . MET A 1 119 ? 1.412 -2.195 -0.235 1.00 95.75 119 MET A N 1
ATOM 987 C CA . MET A 1 119 ? 0.288 -2.167 0.697 1.00 95.75 119 MET A CA 1
ATOM 988 C C . MET A 1 119 ? -0.005 -3.587 1.167 1.00 95.75 119 MET A C 1
ATOM 990 O O . MET A 1 119 ? 0.040 -4.515 0.362 1.00 95.75 119 MET A O 1
ATOM 994 N N . THR A 1 120 ? -0.342 -3.749 2.443 1.00 96.19 120 THR A N 1
ATOM 995 C CA . THR A 1 120 ? -0.824 -5.016 3.001 1.00 96.19 120 THR A CA 1
ATOM 996 C C . THR A 1 120 ? -2.170 -4.778 3.657 1.00 96.19 120 THR A C 1
ATOM 998 O O . THR A 1 120 ? -2.280 -3.856 4.454 1.00 96.19 120 THR A O 1
ATOM 1001 N N . TYR A 1 121 ? -3.164 -5.605 3.338 1.00 96.88 121 TYR A N 1
ATOM 1002 C CA . TYR A 1 121 ? -4.463 -5.556 4.009 1.00 96.88 121 TYR A CA 1
ATOM 1003 C C . TYR A 1 121 ? -4.347 -6.180 5.404 1.00 96.88 121 TYR A C 1
ATOM 1005 O O . TYR A 1 121 ? -4.079 -7.377 5.527 1.00 96.88 121 TYR A O 1
ATOM 1013 N N . LEU A 1 122 ? -4.532 -5.386 6.448 1.00 95.50 122 LEU A N 1
ATOM 1014 C CA . LEU A 1 122 ? -4.536 -5.808 7.847 1.00 95.50 122 LEU A CA 1
ATOM 1015 C C . LEU A 1 122 ? -5.940 -6.226 8.294 1.00 95.50 122 LEU A C 1
ATOM 1017 O O . LEU A 1 122 ? -6.085 -7.219 9.009 1.00 95.50 122 LEU A O 1
ATOM 1021 N N . GLU A 1 123 ? -6.954 -5.521 7.795 1.00 95.00 123 GLU A N 1
ATOM 1022 C CA . GLU A 1 123 ? -8.374 -5.820 7.970 1.00 95.00 123 GLU A CA 1
ATOM 1023 C C . GLU A 1 123 ? -9.107 -5.606 6.642 1.00 95.00 123 GLU A C 1
ATOM 1025 O O . GLU A 1 123 ? -8.755 -4.728 5.850 1.00 95.00 123 GLU A O 1
ATOM 1030 N N . VAL A 1 124 ? -10.113 -6.437 6.364 1.00 96.19 124 VAL A N 1
ATOM 1031 C CA . VAL A 1 124 ? -10.846 -6.391 5.096 1.00 96.19 124 VAL A CA 1
ATOM 1032 C C . VAL A 1 124 ? -12.337 -6.183 5.330 1.00 96.19 124 VAL A C 1
ATOM 1034 O O . VAL A 1 124 ? -12.909 -6.831 6.210 1.00 96.19 124 VAL A O 1
ATOM 1037 N N . PRO A 1 125 ? -12.987 -5.330 4.522 1.00 95.00 125 PRO A N 1
ATOM 1038 C CA . PRO A 1 125 ? -14.417 -5.120 4.630 1.00 95.00 125 PRO A CA 1
ATOM 1039 C C . PRO A 1 125 ? -15.169 -6.351 4.122 1.00 95.00 125 PRO A C 1
ATOM 1041 O O . PRO A 1 125 ? -14.659 -7.129 3.313 1.00 95.00 125 PRO A O 1
ATOM 1044 N N . GLN A 1 126 ? -16.422 -6.502 4.547 1.00 94.50 126 GLN A N 1
ATOM 1045 C CA . GLN A 1 126 ? -17.303 -7.549 4.024 1.00 94.50 126 GLN A CA 1
ATOM 1046 C C . GLN A 1 126 ? -17.623 -7.323 2.542 1.00 94.50 126 GLN A C 1
ATOM 1048 O O . GLN A 1 126 ? -17.838 -8.280 1.798 1.00 94.50 126 GLN A O 1
ATOM 1053 N N . LYS A 1 127 ? -17.650 -6.054 2.105 1.00 94.38 127 LYS A N 1
ATOM 1054 C CA . LYS A 1 127 ? -17.924 -5.674 0.717 1.00 94.38 127 LYS A CA 1
ATOM 1055 C C . LYS A 1 127 ? -17.153 -4.421 0.297 1.00 94.38 127 LYS A C 1
ATOM 1057 O O . LYS A 1 127 ? -17.124 -3.434 1.033 1.00 94.38 127 LYS A O 1
ATOM 1062 N N . GLY A 1 128 ? -16.634 -4.420 -0.933 1.00 93.94 128 GLY A N 1
ATOM 1063 C CA . GLY A 1 128 ? -15.846 -3.321 -1.504 1.00 93.94 128 GLY A CA 1
ATOM 1064 C C . GLY A 1 128 ? -14.390 -3.339 -1.034 1.00 93.94 128 GLY A C 1
ATOM 1065 O O . GLY A 1 128 ? -13.881 -4.376 -0.619 1.00 93.94 128 GLY A O 1
ATOM 1066 N N . GLY A 1 129 ? -13.719 -2.186 -1.062 1.00 94.12 129 GLY A N 1
ATOM 1067 C CA . GLY A 1 129 ? -12.346 -2.054 -0.556 1.00 94.12 129 GLY A CA 1
ATOM 1068 C C . GLY A 1 129 ? -11.240 -2.539 -1.501 1.00 94.12 129 GLY A C 1
ATOM 1069 O O . GLY A 1 129 ? -10.084 -2.637 -1.073 1.00 94.12 129 GLY A O 1
ATOM 1070 N N . GLU A 1 130 ? -11.561 -2.838 -2.759 1.00 96.19 130 GLU A N 1
ATOM 1071 C CA . GLU A 1 130 ? -10.611 -3.334 -3.756 1.00 96.19 130 GLU A CA 1
ATOM 1072 C C . GLU A 1 130 ? -9.534 -2.294 -4.093 1.00 96.19 130 GLU A C 1
ATOM 1074 O O . GLU A 1 130 ? -9.717 -1.084 -3.925 1.00 96.19 130 GLU A O 1
ATOM 1079 N N . THR A 1 131 ? -8.412 -2.766 -4.626 1.00 97.31 131 THR A N 1
ATOM 1080 C CA . THR A 1 131 ? -7.421 -1.906 -5.283 1.00 97.31 131 THR A CA 1
ATOM 1081 C C . THR A 1 131 ? -7.457 -2.158 -6.778 1.00 97.31 131 THR A C 1
ATOM 1083 O O . THR A 1 131 ? -7.338 -3.297 -7.230 1.00 97.31 131 THR A O 1
ATOM 1086 N N . GLU A 1 132 ? -7.620 -1.092 -7.554 1.00 98.00 132 GLU A N 1
ATOM 1087 C CA . GLU A 1 132 ? -7.688 -1.164 -9.012 1.00 98.00 132 GLU A CA 1
ATOM 1088 C C . GLU A 1 132 ? -6.444 -0.561 -9.647 1.00 98.00 132 GLU A C 1
ATOM 1090 O O . GLU A 1 132 ? -5.949 0.461 -9.179 1.00 98.00 132 GLU A O 1
ATOM 1095 N N . PHE A 1 133 ? -5.999 -1.164 -10.746 1.00 98.38 133 PHE A N 1
ATOM 1096 C CA . PHE A 1 133 ? -4.905 -0.701 -11.592 1.00 98.38 133 PHE A CA 1
ATOM 1097 C C . PHE A 1 133 ? -5.439 -0.465 -13.005 1.00 98.38 133 PHE A C 1
ATOM 1099 O O . PHE A 1 133 ? -5.808 -1.414 -13.706 1.00 98.38 133 PHE A O 1
ATOM 1106 N N . LEU A 1 134 ? -5.507 0.806 -13.417 1.00 97.81 134 LEU A N 1
ATOM 1107 C CA . LEU A 1 134 ? -6.244 1.201 -14.620 1.00 97.81 134 LEU A CA 1
ATOM 1108 C C . LEU A 1 134 ? -5.636 0.588 -15.883 1.00 97.81 134 LEU A C 1
ATOM 1110 O O . LEU A 1 134 ? -6.338 -0.026 -16.682 1.00 97.81 134 LEU A O 1
ATOM 1114 N N . HIS A 1 135 ? -4.326 0.748 -16.067 1.00 97.81 135 HIS A N 1
ATOM 1115 C CA . HIS A 1 135 ? -3.651 0.341 -17.302 1.00 97.81 135 HIS A CA 1
ATOM 1116 C C . HIS A 1 135 ? -3.513 -1.178 -17.435 1.00 97.81 135 HIS A C 1
ATOM 1118 O O . HIS A 1 135 ? -3.393 -1.692 -18.542 1.00 97.81 135 HIS A O 1
ATOM 1124 N N . GLN A 1 136 ? -3.578 -1.900 -16.317 1.00 97.69 136 GLN A N 1
ATOM 1125 C CA . GLN A 1 136 ? -3.527 -3.357 -16.269 1.00 97.69 136 GLN A CA 1
ATOM 1126 C C . GLN A 1 136 ? -4.918 -3.993 -16.402 1.00 97.69 136 GLN A C 1
ATOM 1128 O O . GLN A 1 136 ? -5.006 -5.216 -16.469 1.00 97.69 136 GLN A O 1
ATOM 1133 N N . SER A 1 137 ? -5.997 -3.193 -16.434 1.00 97.31 137 SER A N 1
ATOM 1134 C CA . SER A 1 137 ? -7.384 -3.686 -16.371 1.00 97.31 137 SER A CA 1
ATOM 1135 C C . SER A 1 137 ? -7.586 -4.688 -15.227 1.00 97.31 137 SER A C 1
ATOM 1137 O O . SER A 1 137 ? -8.235 -5.720 -15.383 1.00 97.31 137 SER A O 1
ATOM 1139 N N . LEU A 1 138 ? -6.971 -4.395 -14.078 1.00 97.88 138 LEU A N 1
ATOM 1140 C CA . LEU A 1 138 ? -6.842 -5.323 -12.963 1.00 97.88 138 LEU A CA 1
ATOM 1141 C C . LEU A 1 138 ? -7.536 -4.760 -11.727 1.00 97.88 138 LEU A C 1
ATOM 1143 O O . LEU A 1 138 ? -7.285 -3.626 -11.321 1.00 97.88 138 LEU A O 1
ATOM 1147 N N . ARG A 1 139 ? -8.377 -5.584 -11.105 1.00 97.75 139 ARG A N 1
ATOM 1148 C CA . ARG A 1 139 ? -9.011 -5.315 -9.814 1.00 97.75 139 ARG A CA 1
ATOM 1149 C C . ARG A 1 139 ? -8.591 -6.399 -8.836 1.00 97.75 139 ARG A C 1
ATOM 1151 O O . ARG A 1 139 ? -8.734 -7.583 -9.129 1.00 97.75 139 ARG A O 1
ATOM 1158 N N . ILE A 1 140 ? -8.052 -5.982 -7.699 1.00 97.94 140 ILE A N 1
ATOM 1159 C CA . ILE A 1 140 ? -7.565 -6.876 -6.658 1.00 97.94 140 ILE A CA 1
ATOM 1160 C C . ILE A 1 140 ? -8.477 -6.785 -5.447 1.00 97.94 140 ILE A C 1
ATOM 1162 O O . ILE A 1 140 ? -8.508 -5.759 -4.764 1.00 97.94 140 ILE A O 1
ATOM 1166 N N . ASP A 1 141 ? -9.156 -7.889 -5.157 1.00 96.50 141 ASP A N 1
ATOM 1167 C CA . ASP A 1 141 ? -9.987 -8.007 -3.964 1.00 96.50 141 ASP A CA 1
ATOM 1168 C C . ASP A 1 141 ? -9.135 -7.973 -2.684 1.00 96.50 141 ASP A C 1
ATOM 1170 O O . ASP A 1 141 ? -8.004 -8.491 -2.667 1.00 96.50 141 ASP A O 1
ATOM 1174 N N . PRO A 1 142 ? -9.649 -7.386 -1.595 1.00 95.94 142 PRO A N 1
ATOM 1175 C CA . PRO A 1 142 ? -8.961 -7.386 -0.315 1.00 95.94 142 PRO A CA 1
ATOM 1176 C C . PRO A 1 142 ? -8.998 -8.784 0.330 1.00 95.94 142 PRO A C 1
ATOM 1178 O O . PRO A 1 142 ? -10.033 -9.441 0.382 1.00 95.94 142 PRO A O 1
ATOM 1181 N N . PHE A 1 143 ? -7.859 -9.240 0.857 1.00 95.38 143 PHE A N 1
ATOM 1182 C CA . PHE A 1 143 ? -7.756 -10.426 1.721 1.00 95.38 143 PHE A CA 1
ATOM 1183 C C . PHE A 1 143 ? -6.723 -10.152 2.817 1.00 95.38 143 PHE A C 1
ATOM 1185 O O . PHE A 1 143 ? -5.644 -9.653 2.504 1.00 95.38 143 PHE A O 1
ATOM 1192 N N . VAL A 1 144 ? -7.025 -10.488 4.075 1.00 96.94 144 VAL A N 1
ATOM 1193 C CA . VAL A 1 144 ? -6.124 -10.231 5.213 1.00 96.94 144 VAL A CA 1
ATOM 1194 C C . VAL A 1 144 ? -4.756 -10.874 4.977 1.00 96.94 144 VAL A C 1
ATOM 1196 O O . VAL A 1 144 ? -4.650 -12.071 4.733 1.00 96.94 144 VAL A O 1
ATOM 1199 N N . GLY A 1 145 ? -3.694 -10.078 5.063 1.00 95.56 145 GLY A N 1
ATOM 1200 C CA . GLY A 1 145 ? -2.316 -10.496 4.813 1.00 95.56 145 GLY A CA 1
ATOM 1201 C C . GLY A 1 145 ? -1.906 -10.511 3.340 1.00 95.56 145 GLY A C 1
ATOM 1202 O O . GLY A 1 145 ? -0.749 -10.806 3.044 1.00 95.56 145 GLY A O 1
ATOM 1203 N N . ARG A 1 146 ? -2.798 -10.175 2.398 1.00 96.19 146 ARG A N 1
ATOM 1204 C CA . ARG A 1 146 ? -2.402 -9.964 0.999 1.00 96.19 146 ARG A CA 1
ATOM 1205 C C . ARG A 1 146 ? -1.550 -8.705 0.908 1.00 96.19 146 ARG A C 1
ATOM 1207 O O . ARG A 1 146 ? -2.024 -7.613 1.214 1.00 96.19 146 ARG A O 1
ATOM 1214 N N . THR A 1 147 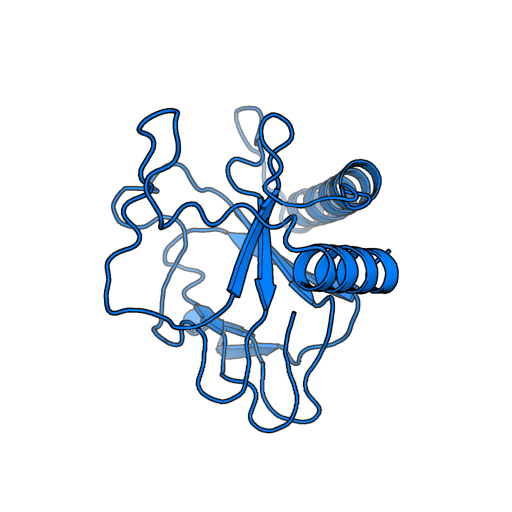? -0.329 -8.870 0.416 1.00 96.44 147 THR A N 1
ATOM 1215 C CA . THR A 1 147 ? 0.598 -7.773 0.138 1.00 96.44 147 THR A CA 1
ATOM 1216 C C . THR A 1 147 ? 0.698 -7.539 -1.358 1.00 96.44 147 THR A C 1
ATOM 1218 O O . THR A 1 147 ? 0.941 -8.462 -2.134 1.00 96.44 147 THR A O 1
ATOM 1221 N N . LEU A 1 148 ? 0.510 -6.289 -1.758 1.00 97.31 148 LEU A N 1
ATOM 1222 C CA . LEU A 1 148 ? 0.692 -5.806 -3.117 1.00 97.31 148 LEU A CA 1
ATOM 1223 C C . LEU A 1 148 ? 1.980 -4.987 -3.170 1.00 97.31 148 LEU A C 1
ATOM 1225 O O . LEU A 1 148 ? 2.248 -4.208 -2.258 1.00 97.31 148 LEU A O 1
ATOM 1229 N N . ILE A 1 149 ? 2.763 -5.168 -4.234 1.00 96.44 149 ILE A N 1
ATOM 1230 C CA . ILE A 1 149 ? 3.967 -4.385 -4.537 1.00 96.44 149 ILE A CA 1
ATOM 1231 C C . ILE A 1 149 ? 3.900 -3.998 -6.012 1.00 96.44 149 ILE A C 1
ATOM 1233 O O . ILE A 1 149 ? 3.648 -4.858 -6.856 1.00 96.44 149 ILE A O 1
ATOM 1237 N N . TRP A 1 150 ? 4.108 -2.719 -6.321 1.00 96.94 150 TRP A N 1
ATOM 1238 C CA . TRP A 1 150 ? 4.062 -2.212 -7.693 1.00 96.94 150 TRP A CA 1
ATOM 1239 C C . TRP A 1 150 ? 4.999 -1.008 -7.897 1.00 96.94 150 TRP A C 1
ATOM 1241 O O . TRP A 1 150 ? 5.345 -0.324 -6.933 1.00 96.94 150 TRP A O 1
ATOM 1251 N N . PRO A 1 151 ? 5.446 -0.726 -9.133 1.00 96.06 151 PRO A N 1
ATOM 1252 C CA . PRO A 1 151 ? 6.198 0.480 -9.464 1.00 96.06 151 PRO A CA 1
ATOM 1253 C C . PRO A 1 151 ? 5.405 1.758 -9.188 1.00 96.06 151 PRO A C 1
ATOM 1255 O O . PRO A 1 151 ? 4.215 1.834 -9.469 1.00 96.06 151 PRO A O 1
ATOM 1258 N N . GLY A 1 152 ? 6.076 2.804 -8.708 1.00 95.62 152 GLY A N 1
ATOM 1259 C CA . GLY A 1 152 ? 5.428 4.083 -8.390 1.00 95.62 152 GLY A CA 1
ATOM 1260 C C . GLY A 1 152 ? 5.092 4.958 -9.605 1.00 95.62 152 GLY A C 1
ATOM 1261 O O . GLY A 1 152 ? 4.461 6.000 -9.456 1.00 95.62 152 GLY A O 1
ATOM 1262 N N . GLY A 1 153 ? 5.542 4.585 -10.806 1.00 96.31 153 GLY A N 1
ATOM 1263 C CA . GLY A 1 153 ? 5.403 5.400 -12.016 1.00 96.31 153 GLY A CA 1
ATOM 1264 C C . GLY A 1 153 ? 3.989 5.437 -12.606 1.00 96.31 153 GLY A C 1
ATOM 1265 O O . GLY A 1 153 ? 3.137 4.612 -12.285 1.00 96.31 153 GLY A O 1
ATOM 1266 N N . PHE A 1 154 ? 3.771 6.358 -13.552 1.00 95.31 154 PHE A N 1
ATOM 1267 C CA . PHE A 1 154 ? 2.481 6.575 -14.227 1.00 95.31 154 PHE A CA 1
ATOM 1268 C C . PHE A 1 154 ? 1.911 5.329 -14.930 1.00 95.31 154 PHE A C 1
ATOM 1270 O O . PHE A 1 154 ? 0.713 5.252 -15.169 1.00 95.31 154 PHE A O 1
ATOM 1277 N N . THR A 1 155 ? 2.739 4.325 -15.231 1.00 96.06 155 THR A N 1
ATOM 1278 C CA . THR A 1 155 ? 2.294 3.046 -15.807 1.00 96.06 155 THR A CA 1
ATOM 1279 C C . THR A 1 155 ? 1.477 2.188 -14.837 1.00 96.06 155 THR A C 1
ATOM 1281 O O . THR A 1 155 ? 0.796 1.268 -15.282 1.00 96.06 155 THR A O 1
ATOM 1284 N N . HIS A 1 156 ? 1.510 2.490 -13.537 1.00 97.38 156 HIS A N 1
ATOM 1285 C CA . HIS A 1 156 ? 0.782 1.782 -12.477 1.00 97.38 156 HIS A CA 1
ATOM 1286 C C . HIS A 1 156 ? -0.201 2.724 -11.782 1.00 97.38 156 HIS A C 1
ATOM 1288 O O . HIS A 1 156 ? -0.263 2.822 -10.553 1.00 97.38 156 HIS A O 1
ATOM 1294 N N . MET A 1 157 ? -0.960 3.459 -12.595 1.00 97.31 157 MET A N 1
ATOM 1295 C CA . MET A 1 157 ? -2.027 4.303 -12.088 1.00 97.31 157 MET A CA 1
ATOM 1296 C C . MET A 1 157 ? -3.091 3.441 -11.403 1.00 97.31 157 MET A C 1
ATOM 1298 O O . MET A 1 157 ? -3.635 2.512 -12.006 1.00 97.31 157 MET A O 1
ATOM 1302 N N . HIS A 1 158 ? -3.371 3.747 -10.143 1.00 97.94 158 HIS A N 1
ATOM 1303 C CA . HIS A 1 158 ? -4.189 2.930 -9.266 1.00 97.94 158 HIS A CA 1
ATOM 1304 C C . HIS A 1 158 ? -5.113 3.781 -8.389 1.00 97.94 158 HIS A C 1
ATOM 1306 O O . HIS A 1 158 ? -5.006 5.010 -8.343 1.00 97.94 158 HIS A O 1
ATOM 1312 N N . ARG A 1 159 ? -6.063 3.121 -7.727 1.00 95.31 159 ARG A N 1
ATOM 1313 C CA . ARG A 1 159 ? -6.918 3.713 -6.688 1.00 95.31 159 ARG A CA 1
ATOM 1314 C C . ARG A 1 159 ? -7.353 2.655 -5.680 1.00 95.31 159 ARG A C 1
ATOM 1316 O O . ARG A 1 159 ? -7.428 1.471 -6.015 1.00 95.31 159 ARG A O 1
ATOM 1323 N N . GLY A 1 160 ? -7.676 3.089 -4.466 1.00 93.75 160 GLY A N 1
ATOM 1324 C CA . GLY A 1 160 ? -8.414 2.273 -3.505 1.00 93.75 160 GLY A CA 1
ATOM 1325 C C . GLY A 1 160 ? -9.905 2.568 -3.615 1.00 93.75 160 GLY A C 1
ATOM 1326 O O . GLY A 1 160 ? -10.299 3.731 -3.563 1.00 93.75 160 GLY A O 1
ATOM 1327 N N . ASN A 1 161 ? -10.732 1.539 -3.753 1.00 93.12 161 ASN A N 1
ATOM 1328 C CA . ASN A 1 161 ? -12.181 1.683 -3.690 1.00 93.12 161 ASN A CA 1
ATOM 1329 C C . ASN A 1 161 ? -12.651 1.766 -2.232 1.00 93.12 161 ASN A C 1
ATOM 1331 O O . ASN A 1 161 ? -12.018 1.174 -1.351 1.00 93.12 161 ASN A O 1
ATOM 1335 N N . PRO A 1 162 ? -13.744 2.499 -1.956 1.00 90.44 162 PRO A N 1
ATOM 1336 C CA . PRO A 1 162 ? -14.274 2.603 -0.606 1.00 90.44 162 PRO A CA 1
ATOM 1337 C C . PRO A 1 162 ? -14.797 1.245 -0.117 1.00 90.44 162 PRO A C 1
ATOM 1339 O O . PRO A 1 162 ? -15.370 0.478 -0.903 1.00 90.44 162 PRO A O 1
ATOM 1342 N N . PRO A 1 163 ? -14.678 0.952 1.187 1.00 92.81 163 PRO A N 1
ATOM 1343 C CA . PRO A 1 163 ? -15.510 -0.051 1.835 1.00 92.81 163 PRO A CA 1
ATOM 1344 C C . PRO A 1 163 ? -16.991 0.285 1.628 1.00 92.81 163 PRO A C 1
ATOM 1346 O O . PRO A 1 163 ? -17.424 1.421 1.839 1.00 92.81 163 PRO A O 1
ATOM 1349 N N . LEU A 1 164 ? -17.782 -0.701 1.214 1.00 91.81 164 LEU A N 1
ATOM 1350 C CA . LEU A 1 164 ? -19.238 -0.573 1.103 1.00 91.81 164 LEU A CA 1
ATOM 1351 C C . LEU A 1 164 ? -19.936 -1.062 2.381 1.00 91.81 164 LEU A C 1
ATOM 1353 O O . LEU A 1 164 ? -20.979 -0.516 2.762 1.00 91.81 164 LEU A O 1
ATOM 1357 N N . GLU A 1 165 ? -19.338 -2.061 3.038 1.00 92.88 165 GLU A N 1
ATOM 1358 C CA . GLU A 1 165 ? -19.790 -2.668 4.291 1.00 92.88 165 GLU A CA 1
ATOM 1359 C C . GLU A 1 165 ? -18.587 -3.177 5.101 1.00 92.88 165 GLU A C 1
ATOM 1361 O O . GLU A 1 165 ? -17.827 -4.017 4.618 1.00 92.88 165 GLU A O 1
ATOM 1366 N N . GLY A 1 166 ? -18.413 -2.669 6.324 1.00 91.38 166 GLY A N 1
ATOM 1367 C CA . GLY A 1 166 ? -17.235 -2.913 7.164 1.00 91.38 166 GLY A CA 1
ATOM 1368 C C . GLY A 1 166 ? -16.148 -1.841 7.024 1.00 91.38 166 GLY A C 1
ATOM 1369 O O . GLY A 1 166 ? -16.353 -0.805 6.388 1.00 91.38 166 GLY A O 1
ATOM 1370 N N . GLU A 1 167 ? -15.000 -2.103 7.642 1.00 92.06 167 GLU A N 1
ATOM 1371 C CA . GLU A 1 167 ? -13.820 -1.233 7.644 1.00 92.06 167 GLU A CA 1
ATOM 1372 C C . GLU A 1 167 ? -12.665 -1.913 6.890 1.00 92.06 167 GLU A C 1
ATOM 1374 O O . GLU A 1 167 ? -12.644 -3.134 6.718 1.00 92.06 167 GLU A O 1
ATOM 1379 N N . LYS A 1 168 ? -11.721 -1.112 6.395 1.00 92.62 168 LYS A N 1
ATOM 1380 C CA . LYS A 1 168 ? -10.490 -1.581 5.752 1.00 92.62 168 LYS A CA 1
ATOM 1381 C C . LYS A 1 168 ? -9.296 -1.005 6.496 1.00 92.62 168 LYS A C 1
ATOM 1383 O O . LYS A 1 168 ? -9.272 0.199 6.753 1.00 92.62 168 LYS A O 1
ATOM 1388 N N . MET A 1 169 ? -8.299 -1.844 6.752 1.00 91.06 169 MET A N 1
ATOM 1389 C CA . MET A 1 169 ? -7.003 -1.426 7.283 1.00 91.06 169 MET A CA 1
ATOM 1390 C C . MET A 1 169 ? -5.859 -2.009 6.464 1.00 91.06 169 MET A C 1
ATOM 1392 O O . MET A 1 169 ? -6.000 -3.171 6.021 1.00 91.06 169 MET A O 1
#

Foldseek 3Di:
DLVQVVVQQVVQVVVVQQDDLCDQDPVRRRPCPPPPAWDWDKWWQDPVDGRTPPRGPVVVVVVVVVVVVVVVCVVVVHDDPDDDDDPTDMDIKAAAPTDHFDWAFQCDDPRVPQFKDKDAWSDFFPDFFWKDFVLVRDIGHHDHGDMDMDTRDPNRTMGTTHRPGGMID

Radius of gyration: 16.36 Å; chains: 1; bounding box: 41×36×42 Å

Sequence (169 aa):
MCKEFVEDYEVAIKNRTIIDLSKENETGIVDVVPKFIREDEVAYITPTVSTIHPIPPVKAYFKFLEECFRCYIKNYGIEFNGKVYNDVFKIHKVRKTEGYHAWHYEKAGKHVDRVMAYMTYLEVPQKGGETEFLHQSLRIDPFVGRTLIWPGGFTHMHRGNPPLEGEKM

Secondary structure (DSSP, 8-state):
-HHHHHHHHHHHHHTT----TTSPPTT-------TTS---EEEEB-SS-BSSSSPP-HHHHHHHHHHHHHHHHHHHT---SS-------EEEEB-TT-S--S-B-SS-TT-TT--EEEEE-SS--SEE--EEETTTTEEE---TT-EEEEE-SGGG-EEEPPEEES-B-

Organism: NCBI:txid408172

InterPro domains:
  IPR044862 Prolyl 4-hydroxylase alpha subunit, Fe(2+) 2OG dioxygenase domain [PF13640] (92-168)

pLDDT: mean 83.69, std 15.76, range [37.94, 98.38]